Protein AF-A0A077AWV6-F1 (afdb_monomer)

Mean predicted aligned error: 5.83 Å

Nearest PDB structures (foldseek):
  8e7f-assembly1_A  TM=8.631E-01  e=1.039E-03  Serratia marcescens
  3lyc-assembly8_O  TM=2.826E-01  e=1.899E+00  Parabacteroides distasonis ATCC 8503
  3lyc-assembly2_C  TM=2.482E-01  e=4.350E+00  Parabacteroides distasonis ATCC 8503

Structure (mmCIF, N/CA/C/O backbone):
data_AF-A0A077AWV6-F1
#
_entry.id   AF-A0A077AWV6-F1
#
loop_
_atom_site.group_PDB
_atom_site.id
_atom_site.type_symbol
_atom_site.label_atom_id
_atom_site.label_alt_id
_atom_site.label_comp_id
_atom_site.label_asym_id
_atom_site.label_entity_id
_atom_site.label_seq_id
_atom_site.pdbx_PDB_ins_code
_atom_site.Cartn_x
_atom_site.Cartn_y
_atom_site.Cartn_z
_atom_site.occupancy
_atom_site.B_iso_or_equiv
_atom_site.auth_seq_id
_atom_site.auth_comp_id
_atom_site.auth_asym_id
_atom_site.auth_atom_id
_atom_site.pdbx_PDB_model_num
ATOM 1 N N . MET A 1 1 ? -5.972 -5.147 19.569 1.00 70.50 1 MET A N 1
ATOM 2 C CA . MET A 1 1 ? -6.701 -4.049 20.263 1.00 70.50 1 MET A CA 1
ATOM 3 C C . MET A 1 1 ? -7.385 -3.170 19.217 1.00 70.50 1 MET A C 1
ATOM 5 O O . MET A 1 1 ? -6.769 -2.958 18.185 1.00 70.50 1 MET A O 1
ATOM 9 N N . LYS A 1 2 ? -8.625 -2.687 19.403 1.00 78.56 2 LYS A N 1
ATOM 10 C CA . LYS A 1 2 ? -9.244 -1.731 18.453 1.00 78.56 2 LYS A CA 1
ATOM 11 C C . LYS A 1 2 ? -8.871 -0.304 18.865 1.00 78.56 2 LYS A C 1
ATOM 13 O O . LYS A 1 2 ? -9.121 0.072 20.003 1.00 78.56 2 LYS A O 1
ATOM 18 N N . ILE A 1 3 ? -8.236 0.438 17.960 1.00 76.75 3 ILE A N 1
ATOM 19 C CA . ILE A 1 3 ? -7.719 1.799 18.182 1.00 76.75 3 ILE A CA 1
ATOM 20 C C . ILE A 1 3 ? -8.752 2.849 17.755 1.00 76.75 3 ILE A C 1
ATOM 22 O O . ILE A 1 3 ? -8.874 3.884 18.400 1.00 76.75 3 ILE A O 1
ATOM 26 N N . GLY A 1 4 ? -9.540 2.573 16.710 1.00 74.81 4 GLY A N 1
ATOM 27 C CA . GLY A 1 4 ? -10.586 3.479 16.232 1.00 74.81 4 GLY A CA 1
ATOM 28 C C . GLY A 1 4 ? -11.736 2.753 15.533 1.00 74.81 4 GLY A C 1
ATOM 29 O O . GLY A 1 4 ? -11.548 1.686 14.943 1.00 74.81 4 GLY A O 1
ATOM 30 N N . ASN A 1 5 ? -12.933 3.337 15.620 1.00 74.50 5 ASN A N 1
ATOM 31 C CA . ASN A 1 5 ? -14.142 2.942 14.895 1.00 74.50 5 ASN A CA 1
ATOM 32 C C . ASN A 1 5 ? -14.758 4.202 14.276 1.00 74.50 5 ASN A C 1
ATOM 34 O O . ASN A 1 5 ? -14.870 5.195 14.990 1.00 74.50 5 ASN A O 1
ATOM 38 N N . ASN A 1 6 ? -15.183 4.168 13.009 1.00 75.38 6 ASN A N 1
ATOM 39 C CA . ASN A 1 6 ? -15.675 5.361 12.289 1.00 75.38 6 ASN A CA 1
ATOM 40 C C . ASN A 1 6 ? -14.651 6.501 12.242 1.00 75.38 6 ASN A C 1
ATOM 42 O O . ASN A 1 6 ? -15.010 7.672 12.358 1.00 75.38 6 ASN A O 1
ATOM 46 N N . LEU A 1 7 ? -13.369 6.163 12.131 1.00 77.81 7 LEU A N 1
ATOM 47 C CA . LEU A 1 7 ? -12.344 7.188 12.093 1.00 77.81 7 LEU A CA 1
ATOM 48 C C . LEU A 1 7 ? -12.525 8.057 10.839 1.00 77.81 7 LEU A C 1
ATOM 50 O O . LEU A 1 7 ? -12.566 7.530 9.729 1.00 77.81 7 LEU A O 1
ATOM 54 N N . ALA A 1 8 ? -12.618 9.371 11.034 1.00 78.31 8 ALA A N 1
ATOM 55 C CA . ALA A 1 8 ? -12.751 10.363 9.977 1.00 78.31 8 ALA A CA 1
ATOM 56 C C . ALA A 1 8 ? -11.883 11.588 10.293 1.00 78.31 8 ALA A C 1
ATOM 58 O O . ALA A 1 8 ? -11.698 11.935 11.461 1.00 78.31 8 ALA A O 1
ATOM 59 N N . GLY A 1 9 ? -11.378 12.256 9.256 1.00 87.19 9 GLY A N 1
ATOM 60 C CA . GLY A 1 9 ? -10.525 13.440 9.410 1.00 87.19 9 GLY A CA 1
ATOM 61 C C . GLY A 1 9 ? -9.067 13.103 9.740 1.00 87.19 9 GLY A C 1
ATOM 62 O O . GLY A 1 9 ? -8.603 12.001 9.448 1.00 87.19 9 GLY A O 1
ATOM 63 N N . SER A 1 10 ? -8.333 14.068 10.299 1.00 90.62 10 SER A N 1
ATOM 64 C CA . SER A 1 10 ? -6.905 13.919 10.603 1.00 90.62 10 SER A CA 1
ATOM 65 C C . SER A 1 10 ? -6.661 13.523 12.056 1.00 90.62 10 SER A C 1
ATOM 67 O O . SER A 1 10 ? -7.249 14.105 12.967 1.00 90.62 10 SER A O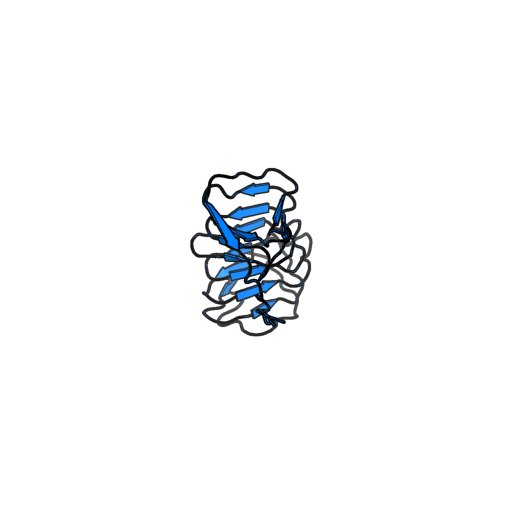 1
ATOM 69 N N . ILE A 1 11 ? -5.743 12.583 12.272 1.00 90.50 11 ILE A N 1
ATOM 70 C CA . ILE A 1 11 ? -5.094 12.357 13.562 1.00 90.50 11 ILE A CA 1
ATOM 71 C C . ILE A 1 11 ? -3.635 12.768 13.435 1.00 90.50 11 ILE A C 1
ATOM 73 O O . ILE A 1 11 ? -2.846 12.079 12.789 1.00 90.50 11 ILE A O 1
ATOM 77 N N . ASP A 1 12 ? -3.269 13.854 14.105 1.00 90.25 12 ASP A N 1
ATOM 78 C CA . ASP A 1 12 ? -1.896 14.372 14.088 1.00 90.25 12 ASP A CA 1
ATOM 79 C C . ASP A 1 12 ? -1.034 13.811 15.237 1.00 90.25 12 ASP A C 1
ATOM 81 O O . ASP A 1 12 ? 0.184 13.971 15.250 1.00 90.25 12 ASP A O 1
ATOM 85 N N . ASN A 1 13 ? -1.652 13.115 16.195 1.00 89.75 13 ASN A N 1
ATOM 86 C CA . ASN A 1 13 ? -0.951 12.484 17.311 1.00 89.75 13 ASN A CA 1
ATOM 87 C C . ASN A 1 13 ? -0.196 11.232 16.863 1.00 89.75 13 ASN A C 1
ATOM 89 O O . ASN A 1 13 ? -0.758 10.388 16.162 1.00 89.75 13 ASN A O 1
ATOM 93 N N . SER A 1 14 ? 1.032 11.058 17.357 1.00 90.75 14 SER A N 1
ATOM 94 C CA . SER A 1 14 ? 1.782 9.812 17.187 1.00 90.75 14 SER A CA 1
ATOM 95 C C . SER A 1 14 ? 1.040 8.621 17.797 1.00 90.75 14 SER A C 1
ATOM 97 O O . SER A 1 14 ? 0.421 8.731 18.859 1.00 90.75 14 SER A O 1
ATOM 99 N N . ILE A 1 15 ? 1.132 7.466 17.138 1.00 91.50 15 ILE A N 1
ATOM 100 C CA . ILE A 1 15 ? 0.468 6.227 17.557 1.00 91.50 15 ILE A CA 1
ATOM 101 C C . ILE A 1 15 ? 1.525 5.150 17.803 1.00 91.50 15 ILE A C 1
ATOM 103 O O . ILE A 1 15 ? 2.364 4.856 16.947 1.00 91.50 15 ILE A O 1
ATOM 107 N N . LEU A 1 16 ? 1.461 4.540 18.986 1.00 92.94 16 LEU A N 1
ATOM 108 C CA . LEU A 1 16 ? 2.291 3.406 19.374 1.00 92.94 16 LEU A CA 1
ATOM 109 C C . LEU A 1 16 ? 1.489 2.104 19.265 1.00 92.94 16 LEU A C 1
ATOM 111 O O . LEU A 1 16 ? 0.523 1.893 19.998 1.00 92.94 16 LEU A O 1
ATOM 115 N N . PHE A 1 17 ? 1.933 1.205 18.394 1.00 93.88 17 PHE A N 1
ATOM 116 C CA . PHE A 1 17 ? 1.434 -0.160 18.275 1.00 93.88 17 PHE A CA 1
ATOM 117 C C . PHE A 1 17 ? 2.327 -1.098 19.094 1.00 93.88 17 PHE A C 1
ATOM 119 O O . PHE A 1 17 ? 3.219 -1.749 18.561 1.00 93.88 17 PHE A O 1
ATOM 126 N N . SER A 1 18 ? 2.115 -1.188 20.411 1.00 94.00 18 SER A N 1
ATOM 127 C CA . SER A 1 18 ? 2.834 -2.174 21.248 1.00 94.00 18 SER A CA 1
ATOM 128 C C . SER A 1 18 ? 2.430 -3.623 20.932 1.00 94.00 18 SER A C 1
ATOM 130 O O . SER A 1 18 ? 3.165 -4.563 21.214 1.00 94.00 18 SER A O 1
ATOM 132 N N . MET A 1 19 ? 1.246 -3.790 20.348 1.00 94.94 19 MET A N 1
ATOM 133 C CA . MET A 1 19 ? 0.689 -5.021 19.790 1.00 94.94 19 MET A CA 1
ATOM 134 C C . MET A 1 19 ? -0.124 -4.650 18.548 1.00 94.94 19 MET A C 1
ATOM 136 O O . MET A 1 19 ? -0.363 -3.465 18.296 1.00 94.94 19 MET A O 1
ATOM 140 N N . ASP A 1 20 ? -0.605 -5.651 17.814 1.00 97.00 20 ASP A N 1
ATOM 141 C CA . ASP A 1 20 ? -1.460 -5.421 16.654 1.00 97.00 20 ASP A CA 1
ATOM 142 C C . ASP A 1 20 ? -2.716 -4.602 17.010 1.00 97.00 20 ASP A C 1
ATOM 144 O O . ASP A 1 20 ? -3.486 -4.897 17.945 1.00 97.00 20 ASP A O 1
ATOM 148 N N . GLY A 1 21 ? -2.916 -3.541 16.233 1.00 96.06 21 GLY A N 1
ATOM 149 C CA . GLY A 1 21 ? -3.924 -2.517 16.450 1.00 96.06 21 GLY A CA 1
ATOM 150 C C . GLY A 1 21 ? -4.852 -2.385 15.256 1.00 96.06 21 GLY A C 1
ATOM 151 O O . GLY A 1 21 ? -4.404 -2.138 14.144 1.00 96.06 21 GLY A O 1
ATOM 152 N N . ILE A 1 22 ? -6.157 -2.513 15.482 1.00 96.25 22 ILE A N 1
ATOM 153 C CA . ILE A 1 22 ? -7.167 -2.396 14.430 1.00 96.25 22 ILE A CA 1
ATOM 154 C C . ILE A 1 22 ? -7.614 -0.942 14.309 1.00 96.25 22 ILE A C 1
ATOM 156 O O . ILE A 1 22 ? -8.110 -0.366 15.282 1.00 96.25 22 ILE A O 1
ATOM 160 N N . ILE A 1 23 ? -7.522 -0.388 13.104 1.00 95.25 23 ILE A N 1
ATOM 161 C CA . ILE A 1 23 ? -8.231 0.831 12.710 1.00 95.25 23 ILE A CA 1
ATOM 162 C C . ILE A 1 23 ? -9.302 0.435 11.706 1.00 95.25 23 ILE A C 1
ATOM 164 O O . ILE A 1 23 ? -9.014 -0.053 10.614 1.00 95.25 23 ILE A O 1
ATOM 168 N N . ASP A 1 24 ? -10.550 0.650 12.099 1.00 95.81 24 ASP A N 1
ATOM 169 C CA . ASP A 1 24 ? -11.717 0.373 11.281 1.00 95.81 24 ASP A CA 1
ATOM 170 C C . ASP A 1 24 ? -12.333 1.687 10.811 1.00 95.81 24 ASP A C 1
ATOM 172 O O . ASP A 1 24 ? -12.918 2.440 11.601 1.00 95.81 24 ASP A O 1
ATOM 176 N N . THR A 1 25 ? -12.167 1.981 9.525 1.00 95.75 25 THR A N 1
ATOM 177 C CA . THR A 1 25 ? -12.705 3.208 8.939 1.00 95.75 25 THR A CA 1
ATOM 178 C C . THR A 1 25 ? -14.198 3.113 8.642 1.00 95.75 25 THR A C 1
ATOM 180 O O . THR A 1 25 ? -14.810 4.134 8.335 1.00 95.75 25 THR A O 1
ATOM 183 N N . ASN A 1 26 ? -14.821 1.931 8.744 1.00 92.19 26 ASN A N 1
ATOM 184 C CA . ASN A 1 26 ? -16.153 1.668 8.194 1.00 92.19 26 ASN A CA 1
ATOM 185 C C . ASN A 1 26 ? -16.249 2.196 6.755 1.00 92.19 26 ASN A C 1
ATOM 187 O O . ASN A 1 26 ? -15.614 1.623 5.887 1.00 92.19 26 ASN A O 1
ATOM 191 N N . GLY A 1 27 ? -16.953 3.297 6.485 1.00 93.00 27 GLY A N 1
ATOM 192 C CA . GLY A 1 27 ? -17.018 3.918 5.152 1.00 93.00 27 GLY A CA 1
ATOM 193 C C . GLY A 1 27 ? -16.263 5.242 5.004 1.00 93.00 27 GLY A C 1
ATOM 194 O O . GLY A 1 27 ? -16.348 5.864 3.951 1.00 93.00 27 GLY A O 1
ATOM 195 N N . TYR A 1 28 ? -15.573 5.706 6.045 1.00 95.06 28 TYR A N 1
ATOM 196 C CA . TYR A 1 28 ? -15.034 7.064 6.114 1.00 95.06 28 TYR A CA 1
ATOM 197 C C . TYR A 1 28 ? -13.575 7.154 5.677 1.00 95.06 28 TYR A C 1
ATOM 199 O O . TYR A 1 28 ? -12.820 6.187 5.750 1.00 95.06 28 TYR A O 1
ATOM 207 N N . ASN A 1 29 ? -13.173 8.354 5.261 1.00 95.56 29 ASN A N 1
ATOM 208 C CA . ASN A 1 29 ? -11.782 8.648 4.957 1.00 95.56 29 ASN A CA 1
ATOM 209 C C . ASN A 1 29 ? -11.105 9.304 6.161 1.00 95.56 29 ASN A C 1
ATOM 211 O O . ASN A 1 29 ? -11.638 10.252 6.747 1.00 95.56 29 ASN A O 1
ATOM 215 N N . ALA A 1 30 ? -9.917 8.815 6.496 1.00 95.44 30 ALA A N 1
ATOM 216 C CA . ALA A 1 30 ? -9.100 9.314 7.588 1.00 95.44 30 ALA A CA 1
ATOM 217 C C . ALA A 1 30 ? -7.639 9.464 7.170 1.00 95.44 30 ALA A C 1
ATOM 219 O O . ALA A 1 30 ? -7.156 8.759 6.285 1.00 95.44 30 ALA A O 1
ATOM 220 N N . VAL A 1 31 ? -6.932 10.356 7.852 1.00 95.69 31 VAL A N 1
ATOM 221 C CA . VAL A 1 31 ? -5.508 10.620 7.653 1.00 95.69 31 VAL A CA 1
ATOM 222 C C . VAL A 1 31 ? -4.789 10.442 8.984 1.00 95.69 31 VAL A C 1
ATOM 224 O O . VAL A 1 31 ? -5.208 10.997 9.998 1.00 95.69 31 VAL A O 1
ATOM 227 N N . LEU A 1 32 ? -3.706 9.670 8.990 1.00 94.56 32 LEU A N 1
ATOM 228 C CA . LEU A 1 32 ? -2.758 9.602 10.095 1.00 94.56 32 LEU A CA 1
ATOM 229 C C . LEU A 1 32 ? -1.537 10.441 9.736 1.00 94.56 32 LEU A C 1
ATOM 231 O O . LEU A 1 32 ? -0.708 10.060 8.906 1.00 94.56 32 LEU A O 1
ATOM 235 N N . ASN A 1 33 ? -1.461 11.589 10.392 1.00 91.25 33 ASN A N 1
ATOM 236 C CA . ASN A 1 33 ? -0.373 12.549 10.321 1.00 91.25 33 ASN A CA 1
ATOM 237 C C . ASN A 1 33 ? 0.565 12.445 11.525 1.00 91.25 33 ASN A C 1
ATOM 239 O O . ASN A 1 33 ? 1.508 13.215 11.598 1.00 91.25 33 ASN A O 1
ATOM 243 N N . GLY A 1 34 ? 0.315 11.569 12.496 1.00 90.31 34 GLY A N 1
ATOM 244 C CA . GLY A 1 34 ? 1.273 11.284 13.561 1.00 90.31 34 GLY A CA 1
ATOM 245 C C . GLY A 1 34 ? 2.309 10.243 13.147 1.00 90.31 34 GLY A C 1
ATOM 246 O O . GLY A 1 34 ? 2.064 9.429 12.255 1.00 90.31 34 GLY A O 1
ATOM 247 N N . ASP A 1 35 ? 3.453 10.223 13.832 1.00 90.88 35 ASP A N 1
ATOM 248 C CA . ASP A 1 35 ? 4.446 9.169 13.620 1.00 90.88 35 ASP A CA 1
ATOM 249 C C . ASP A 1 35 ? 3.889 7.819 14.107 1.00 90.88 35 ASP A C 1
ATOM 251 O O . ASP A 1 35 ? 3.300 7.719 15.190 1.00 90.88 35 ASP A O 1
ATOM 255 N N . LEU A 1 36 ? 4.100 6.763 13.318 1.00 94.12 36 LEU A N 1
ATOM 256 C CA . LEU A 1 36 ? 3.743 5.393 13.693 1.00 94.12 36 LEU A CA 1
ATOM 257 C C . LEU A 1 36 ? 4.974 4.667 14.239 1.00 94.12 36 LEU A C 1
ATOM 259 O O . LEU A 1 36 ? 6.072 4.778 13.684 1.00 94.12 36 LEU A O 1
ATOM 263 N N . SER A 1 37 ? 4.803 3.931 15.335 1.00 94.50 37 SER A N 1
ATOM 264 C CA . SER A 1 37 ? 5.892 3.239 16.037 1.00 94.50 37 SER A CA 1
ATOM 265 C C . SER A 1 37 ? 5.418 1.951 16.710 1.00 94.50 37 SER A C 1
ATOM 267 O O . SER A 1 37 ? 4.215 1.725 16.841 1.00 94.50 37 SER A O 1
ATOM 269 N N . GLY A 1 38 ? 6.361 1.129 17.173 1.00 94.44 38 GLY A N 1
ATOM 270 C CA . GLY A 1 38 ? 6.087 -0.080 17.954 1.00 94.44 38 GLY A CA 1
ATOM 271 C C . GLY A 1 38 ? 6.055 -1.375 17.140 1.00 94.44 38 GLY A C 1
ATOM 272 O O . GLY A 1 38 ? 5.832 -1.381 15.933 1.00 94.44 38 GLY A O 1
ATOM 273 N N . SER A 1 39 ? 6.280 -2.489 17.834 1.00 94.31 39 SER A N 1
ATOM 274 C CA . SER A 1 39 ? 6.463 -3.824 17.250 1.00 94.31 39 SER A CA 1
ATOM 275 C C . SER A 1 39 ? 5.183 -4.490 16.734 1.00 94.31 39 SER A C 1
ATOM 277 O O . SER A 1 39 ? 5.249 -5.573 16.157 1.00 94.31 39 SER A O 1
ATOM 279 N N . GLY A 1 40 ? 4.020 -3.897 16.983 1.00 95.88 40 GLY A N 1
ATOM 280 C CA . GLY A 1 40 ? 2.731 -4.350 16.481 1.00 95.88 40 GLY A CA 1
ATOM 281 C C . GLY A 1 40 ? 2.405 -3.776 15.107 1.00 95.88 40 GLY A C 1
ATOM 282 O O . GLY A 1 40 ? 2.909 -2.724 14.707 1.00 95.88 40 GLY A O 1
ATOM 283 N N . LYS A 1 41 ? 1.523 -4.462 14.385 1.00 96.81 41 LYS A N 1
ATOM 284 C CA . LYS A 1 41 ? 1.042 -4.030 13.072 1.00 96.81 41 LYS A CA 1
ATOM 285 C C . LYS A 1 41 ? -0.224 -3.186 13.173 1.00 96.81 41 LYS A C 1
ATOM 287 O O . LYS A 1 41 ? -1.092 -3.411 14.019 1.00 96.81 41 LYS A O 1
ATOM 292 N N . LEU A 1 42 ? -0.378 -2.268 12.227 1.00 97.56 42 LEU A N 1
ATOM 293 C CA . LEU A 1 42 ? -1.665 -1.669 11.896 1.00 97.56 42 LEU A CA 1
ATOM 294 C C . LEU A 1 42 ? -2.513 -2.679 11.114 1.00 97.56 42 LEU A C 1
ATOM 296 O O . LEU A 1 42 ? -2.119 -3.132 10.047 1.00 97.56 42 LEU A O 1
ATOM 300 N N . ILE A 1 43 ? -3.711 -2.983 11.598 1.00 98.44 43 ILE A N 1
ATOM 301 C CA . ILE A 1 43 ? -4.714 -3.768 10.880 1.00 98.44 43 ILE A CA 1
ATOM 302 C C . ILE A 1 43 ? -5.800 -2.813 10.381 1.00 98.44 43 ILE A C 1
ATOM 304 O O . ILE A 1 43 ? -6.591 -2.288 11.168 1.00 98.44 43 ILE A O 1
ATOM 308 N N . LYS A 1 44 ? -5.840 -2.578 9.070 1.00 98.12 44 LYS A N 1
ATOM 309 C CA . LYS A 1 44 ? -6.811 -1.695 8.419 1.00 98.12 44 LYS A CA 1
ATOM 310 C C . LYS A 1 44 ? -8.059 -2.478 8.003 1.00 98.12 44 LYS A C 1
ATOM 312 O O . LYS A 1 44 ? -7.995 -3.359 7.144 1.00 98.12 44 LYS A O 1
ATOM 317 N N . ASN A 1 45 ? -9.193 -2.090 8.579 1.00 98.00 45 ASN A N 1
ATOM 318 C CA . ASN A 1 45 ? -10.535 -2.572 8.255 1.00 98.00 45 ASN A CA 1
ATOM 319 C C . ASN A 1 45 ? -11.425 -1.414 7.760 1.00 98.00 45 ASN A C 1
ATOM 321 O O . ASN A 1 45 ? -11.029 -0.245 7.803 1.00 98.00 45 ASN A O 1
ATOM 325 N N . GLY A 1 46 ? -12.632 -1.743 7.298 1.00 97.19 46 GLY A N 1
ATOM 326 C CA . GLY A 1 46 ? -13.577 -0.7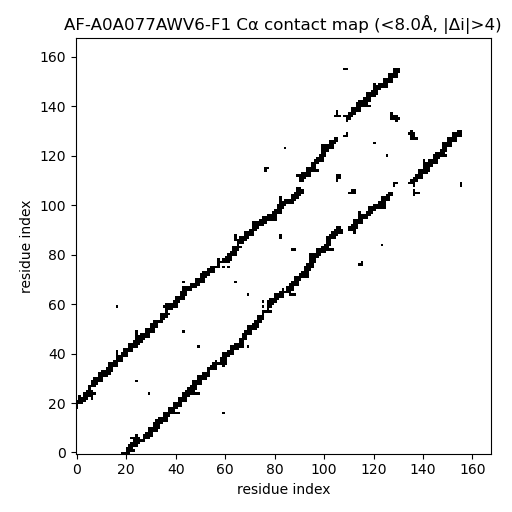84 6.725 1.00 97.19 46 GLY A CA 1
ATOM 327 C C . GLY A 1 46 ? -13.283 -0.479 5.255 1.00 97.19 46 GLY A C 1
ATOM 328 O O . GLY A 1 46 ? -12.137 -0.504 4.819 1.00 97.19 46 GLY A O 1
ATOM 329 N N . THR A 1 47 ? -14.321 -0.194 4.479 1.00 97.06 47 THR A N 1
ATOM 330 C CA . THR A 1 47 ? -14.276 0.141 3.052 1.00 97.06 47 THR A CA 1
ATOM 331 C C . THR A 1 47 ? -13.701 1.528 2.747 1.00 97.06 47 THR A C 1
ATOM 333 O O . THR A 1 47 ? -13.357 1.785 1.599 1.00 97.06 47 THR A O 1
ATOM 336 N N . GLY A 1 48 ? -13.593 2.424 3.732 1.00 97.56 48 GLY A N 1
ATOM 337 C CA . GLY A 1 48 ? -13.031 3.766 3.539 1.00 97.56 48 GLY A CA 1
ATOM 338 C C . GLY A 1 48 ? -11.502 3.803 3.387 1.00 97.56 48 GLY A C 1
ATOM 339 O O . GLY A 1 48 ? -10.821 2.786 3.577 1.00 97.56 48 GLY A O 1
ATOM 340 N N . ILE A 1 49 ? -10.959 4.986 3.090 1.00 97.75 49 ILE A N 1
ATOM 341 C CA . ILE A 1 49 ? -9.522 5.220 2.877 1.00 97.75 49 ILE A CA 1
ATOM 342 C C . ILE A 1 49 ? -8.842 5.596 4.199 1.00 97.75 49 ILE A C 1
ATOM 344 O O . ILE A 1 49 ? -9.313 6.474 4.918 1.00 97.75 49 ILE A O 1
ATOM 348 N N . LEU A 1 50 ? -7.707 4.971 4.508 1.00 97.88 50 LEU A N 1
ATOM 349 C CA . LEU A 1 50 ? -6.783 5.452 5.537 1.00 97.88 50 LEU A CA 1
ATOM 350 C C . LEU A 1 50 ? -5.492 5.922 4.866 1.00 97.88 50 LEU A C 1
ATOM 352 O O . LEU A 1 50 ? -4.819 5.128 4.216 1.00 97.88 50 LEU A O 1
ATOM 356 N N . GLU A 1 51 ? -5.146 7.195 5.014 1.00 97.56 51 GLU A N 1
ATOM 357 C CA . GLU A 1 51 ? -3.924 7.769 4.451 1.00 97.56 51 GLU A CA 1
ATOM 358 C C . GLU A 1 51 ? -2.824 7.888 5.510 1.00 97.56 51 GLU A C 1
ATOM 360 O O . GLU A 1 51 ? -3.068 8.382 6.608 1.00 97.56 51 GLU A O 1
ATOM 365 N N . LEU A 1 52 ? -1.611 7.448 5.174 1.00 96.88 52 LEU A N 1
ATOM 366 C CA . LEU A 1 52 ? -0.407 7.571 5.993 1.00 96.88 52 LEU A CA 1
ATOM 367 C C . LEU A 1 52 ? 0.546 8.568 5.326 1.00 96.88 52 LEU A C 1
ATOM 369 O O . LEU A 1 52 ? 1.082 8.283 4.252 1.00 96.88 52 LEU A O 1
ATOM 373 N N . THR A 1 53 ? 0.757 9.732 5.938 1.00 92.62 53 THR A N 1
ATOM 374 C CA . THR A 1 53 ? 1.462 10.860 5.291 1.00 92.62 53 THR A CA 1
ATOM 375 C C . THR A 1 53 ? 2.900 11.055 5.768 1.00 92.62 53 THR A C 1
ATOM 377 O O . THR A 1 53 ? 3.713 11.608 5.031 1.00 92.62 53 THR A O 1
ATOM 380 N N . ARG A 1 54 ? 3.239 10.610 6.983 1.00 86.44 54 ARG A N 1
ATOM 381 C CA . ARG A 1 54 ? 4.568 10.802 7.589 1.00 86.44 54 ARG A CA 1
ATOM 382 C C . ARG A 1 54 ? 5.426 9.549 7.555 1.00 86.44 54 ARG A C 1
ATOM 384 O O . ARG A 1 54 ? 4.931 8.448 7.358 1.00 86.44 54 ARG A O 1
ATOM 391 N N . ALA A 1 55 ? 6.729 9.731 7.754 1.00 73.94 55 ALA A N 1
ATOM 392 C CA . ALA A 1 55 ? 7.655 8.622 7.934 1.00 73.94 55 ALA A CA 1
ATOM 393 C C . ALA A 1 55 ? 7.380 7.878 9.253 1.00 73.94 55 ALA A C 1
ATOM 395 O O . ALA A 1 55 ? 7.045 8.501 10.261 1.00 73.94 55 ALA A O 1
ATOM 396 N N . SER A 1 56 ? 7.537 6.554 9.268 1.00 73.00 56 SER A N 1
ATOM 397 C CA . SER A 1 56 ? 7.477 5.793 10.519 1.00 73.00 56 SER A CA 1
ATOM 398 C C . SER A 1 56 ? 8.779 5.851 11.302 1.00 73.00 56 SER A C 1
ATOM 400 O O . SER A 1 56 ? 9.873 5.945 10.743 1.00 73.00 56 SER A O 1
ATOM 402 N N . SER A 1 57 ? 8.661 5.635 12.611 1.00 80.19 57 SER A N 1
ATOM 403 C CA . SER A 1 57 ? 9.779 5.165 13.424 1.00 80.19 57 SER A CA 1
ATOM 404 C C . SER A 1 57 ? 10.333 3.848 12.850 1.00 80.19 57 SER A C 1
ATOM 406 O O . SER A 1 57 ? 9.544 3.013 12.398 1.00 80.19 57 SER A O 1
ATOM 408 N N . PRO A 1 58 ? 11.652 3.581 12.943 1.00 83.44 58 PRO A N 1
ATOM 409 C CA . PRO A 1 58 ? 12.241 2.293 12.557 1.00 83.44 58 PRO A CA 1
ATOM 410 C C . PRO A 1 58 ? 11.618 1.078 13.259 1.00 83.44 58 PRO A C 1
ATOM 412 O O . PRO A 1 58 ? 11.774 -0.045 12.801 1.00 83.44 58 PRO A O 1
ATOM 415 N N . SER A 1 59 ? 10.930 1.305 14.382 1.00 89.81 59 SER A N 1
ATOM 416 C CA . SER A 1 59 ? 10.283 0.258 15.170 1.00 89.81 59 SER A CA 1
ATOM 417 C C . SER A 1 59 ? 8.932 -0.208 14.626 1.00 89.81 59 SER A C 1
ATOM 419 O O . SER A 1 59 ? 8.472 -1.255 15.068 1.00 89.81 59 SER A O 1
ATOM 421 N N . PHE A 1 60 ? 8.285 0.541 13.723 1.00 94.38 60 PHE A N 1
ATOM 422 C CA . PHE A 1 60 ? 6.944 0.205 13.242 1.00 94.38 60 PHE A CA 1
ATOM 423 C C . PHE A 1 60 ? 6.956 -1.067 12.388 1.00 94.38 60 PHE A C 1
ATOM 425 O O . PHE A 1 60 ? 7.532 -1.088 11.298 1.00 94.38 60 PHE A O 1
ATOM 432 N N . ALA A 1 61 ? 6.276 -2.117 12.852 1.00 95.50 61 ALA A N 1
ATOM 433 C CA . ALA A 1 61 ? 6.308 -3.425 12.193 1.00 95.50 61 ALA A CA 1
ATOM 434 C C . ALA A 1 61 ? 5.591 -3.461 10.829 1.00 95.50 61 ALA A C 1
ATOM 436 O O . ALA A 1 61 ? 5.908 -4.306 9.987 1.00 95.50 61 ALA A O 1
ATOM 437 N N . GLY A 1 62 ? 4.642 -2.549 10.598 1.00 96.69 62 GLY A N 1
ATOM 438 C CA . GLY A 1 62 ? 3.951 -2.370 9.321 1.00 96.69 62 GLY A CA 1
ATOM 439 C C . GLY A 1 62 ? 2.451 -2.595 9.372 1.00 96.69 62 GLY A C 1
ATOM 440 O O . GLY A 1 62 ? 1.817 -2.341 10.395 1.00 96.69 62 GLY A O 1
ATOM 441 N N . ALA A 1 63 ? 1.860 -2.989 8.246 1.00 98.31 63 ALA A N 1
ATOM 442 C CA . ALA A 1 63 ? 0.413 -2.960 8.068 1.00 98.31 63 ALA A CA 1
ATOM 443 C C . ALA A 1 63 ? -0.147 -4.213 7.385 1.00 98.31 63 ALA A C 1
ATOM 445 O O . ALA A 1 63 ? 0.462 -4.794 6.490 1.00 98.31 63 ALA A O 1
ATOM 446 N N . ILE A 1 64 ? -1.355 -4.594 7.787 1.00 98.88 64 ILE A N 1
ATOM 447 C CA . ILE A 1 64 ? -2.195 -5.590 7.124 1.00 98.88 64 ILE A CA 1
ATOM 448 C C . ILE A 1 64 ? -3.487 -4.890 6.723 1.00 98.88 64 ILE A C 1
ATOM 450 O O . ILE A 1 64 ? -4.174 -4.308 7.564 1.00 98.88 64 ILE A O 1
ATOM 454 N N . ILE A 1 65 ? -3.826 -4.944 5.441 1.00 98.88 65 ILE A N 1
ATOM 455 C CA . ILE A 1 65 ? -5.007 -4.284 4.893 1.00 98.88 65 ILE A CA 1
ATOM 456 C C . ILE A 1 65 ? -6.021 -5.373 4.571 1.00 98.88 65 ILE A C 1
ATOM 458 O O . ILE A 1 65 ? -5.851 -6.112 3.605 1.00 98.88 65 ILE A O 1
ATOM 462 N N . ASN A 1 66 ? -7.059 -5.491 5.397 1.00 98.75 66 ASN A N 1
ATOM 463 C CA . ASN A 1 66 ? -8.119 -6.483 5.204 1.00 98.75 66 ASN A CA 1
ATOM 464 C C . ASN A 1 66 ? -9.255 -5.961 4.325 1.00 98.75 66 ASN A C 1
ATOM 466 O O . ASN A 1 66 ? -9.926 -6.753 3.675 1.00 98.75 66 ASN A O 1
ATOM 470 N N . ALA A 1 67 ? -9.507 -4.648 4.346 1.00 98.44 67 ALA A N 1
ATOM 471 C CA . ALA A 1 67 ? -10.578 -4.023 3.580 1.00 98.44 67 ALA A CA 1
ATOM 472 C C . ALA A 1 67 ? -10.304 -2.538 3.298 1.00 98.44 67 ALA A C 1
ATOM 474 O O . ALA A 1 67 ? -9.597 -1.854 4.052 1.00 98.44 67 ALA A O 1
ATOM 475 N N . GLY A 1 68 ? -10.927 -2.047 2.225 1.00 98.50 68 GLY A N 1
ATOM 476 C CA . GLY A 1 68 ? -10.819 -0.661 1.778 1.00 98.50 68 GLY A CA 1
ATOM 477 C C . GLY A 1 68 ? -9.443 -0.346 1.203 1.00 98.50 68 GLY A C 1
ATOM 478 O O . GLY A 1 68 ? -8.796 -1.205 0.603 1.00 98.50 68 GLY A O 1
ATOM 479 N N . GLU A 1 69 ? -9.006 0.895 1.392 1.00 98.75 69 GLU A N 1
ATOM 480 C CA . GLU A 1 69 ? -7.750 1.400 0.840 1.00 98.75 69 GLU A CA 1
ATOM 481 C C . GLU A 1 69 ? -6.826 1.898 1.956 1.00 98.75 69 GLU A C 1
ATOM 483 O O . GLU A 1 69 ? -7.248 2.646 2.845 1.00 98.75 69 GLU A O 1
ATOM 488 N N . LEU A 1 70 ? -5.560 1.489 1.900 1.00 98.62 70 LEU A N 1
ATOM 489 C CA . LEU A 1 70 ? -4.469 2.161 2.596 1.00 98.62 70 LEU A CA 1
ATOM 490 C C . LEU A 1 70 ? -3.695 2.982 1.565 1.00 98.62 70 LEU A C 1
ATOM 492 O O . LEU A 1 70 ? -3.162 2.426 0.607 1.00 98.62 70 LEU A O 1
ATOM 496 N N . LYS A 1 71 ? -3.624 4.295 1.763 1.00 98.44 71 LYS A N 1
ATOM 497 C CA . LYS A 1 71 ? -2.870 5.207 0.903 1.00 98.44 71 LYS A CA 1
ATOM 498 C C . LYS A 1 71 ? -1.574 5.594 1.601 1.00 98.44 71 LYS A C 1
ATOM 500 O O . LYS A 1 71 ? -1.600 6.270 2.625 1.00 98.44 71 LYS A O 1
ATOM 505 N N . VAL A 1 72 ? -0.439 5.158 1.074 1.00 97.75 72 VAL A N 1
ATOM 506 C CA . VAL A 1 72 ? 0.881 5.401 1.661 1.00 97.75 72 VAL A CA 1
ATOM 507 C C . VAL A 1 72 ? 1.576 6.518 0.896 1.00 97.75 72 VAL A C 1
ATOM 509 O O . VAL A 1 72 ? 1.990 6.339 -0.244 1.00 97.75 72 VAL A O 1
ATOM 512 N N . ASN A 1 73 ? 1.719 7.670 1.543 1.00 96.62 73 ASN A N 1
ATOM 513 C CA . ASN A 1 73 ? 2.457 8.830 1.038 1.00 96.62 73 ASN A CA 1
ATOM 514 C C . ASN A 1 73 ? 3.694 9.168 1.891 1.00 96.62 73 ASN A C 1
ATOM 516 O O . ASN A 1 73 ? 4.492 10.014 1.500 1.00 96.62 73 ASN A O 1
ATOM 520 N N . GLY A 1 74 ? 3.863 8.501 3.036 1.00 95.00 74 GLY A N 1
ATOM 521 C CA . GLY A 1 74 ? 5.057 8.576 3.878 1.00 95.00 74 GLY A CA 1
ATOM 522 C C . GLY A 1 74 ? 6.138 7.539 3.538 1.00 95.00 74 GLY A C 1
ATOM 523 O O . GLY A 1 74 ? 6.038 6.791 2.565 1.00 95.00 74 GLY A O 1
ATOM 524 N N . VAL A 1 75 ? 7.177 7.481 4.380 1.00 95.75 75 VAL A N 1
ATOM 525 C CA . VAL A 1 75 ? 8.321 6.558 4.242 1.00 95.75 75 VAL A CA 1
ATOM 526 C C . VAL A 1 75 ? 8.320 5.527 5.370 1.00 95.75 75 VAL A C 1
ATOM 528 O O . VAL A 1 75 ? 8.554 5.860 6.531 1.00 95.75 75 VAL A O 1
ATOM 531 N N . PHE A 1 76 ? 8.104 4.264 5.012 1.00 95.56 76 PHE A N 1
ATOM 532 C CA . PHE A 1 76 ? 7.958 3.123 5.917 1.00 95.56 76 PHE A CA 1
ATOM 533 C C . PHE A 1 76 ? 8.936 1.997 5.551 1.00 95.56 76 PHE A C 1
ATOM 535 O O . PHE A 1 76 ? 8.563 0.831 5.447 1.00 95.56 76 PHE A O 1
ATOM 542 N N . SER A 1 77 ? 10.202 2.348 5.312 1.00 93.75 77 SER A N 1
ATOM 543 C CA . SER A 1 77 ? 11.221 1.473 4.705 1.00 93.75 77 SER A CA 1
ATOM 544 C C . SER A 1 77 ? 11.546 0.186 5.476 1.00 93.75 77 SER A C 1
ATOM 546 O O . SER A 1 77 ? 12.124 -0.727 4.899 1.00 93.75 77 SER A O 1
ATOM 548 N N . ASN A 1 78 ? 11.173 0.087 6.754 1.00 94.19 78 ASN A N 1
ATOM 549 C CA . ASN A 1 78 ? 11.383 -1.108 7.585 1.00 94.19 78 ASN A CA 1
ATOM 550 C C . ASN A 1 78 ? 10.084 -1.880 7.865 1.00 94.19 78 ASN A C 1
ATOM 552 O O . ASN A 1 78 ? 10.079 -2.848 8.621 1.00 94.19 78 ASN A O 1
ATOM 556 N N . SER A 1 79 ? 8.969 -1.438 7.289 1.00 96.81 79 SER A N 1
ATOM 557 C CA . SER A 1 79 ? 7.634 -1.879 7.672 1.00 96.81 79 SER A CA 1
ATOM 558 C C . SER A 1 79 ? 7.023 -2.749 6.582 1.00 96.81 79 SER A C 1
ATOM 560 O O . SER A 1 79 ? 6.811 -2.293 5.458 1.00 96.81 79 SER A O 1
ATOM 562 N N . ALA A 1 80 ? 6.715 -3.999 6.916 1.00 98.00 80 ALA A N 1
ATOM 563 C CA . ALA A 1 80 ? 6.112 -4.935 5.974 1.00 98.00 80 ALA A CA 1
ATOM 564 C C . ALA A 1 80 ? 4.632 -4.603 5.741 1.00 98.00 80 ALA A C 1
ATOM 566 O O . ALA A 1 80 ? 3.882 -4.374 6.696 1.00 98.00 80 ALA A O 1
ATOM 567 N N . VAL A 1 81 ? 4.194 -4.619 4.484 1.00 98.81 81 VAL A N 1
ATOM 568 C CA . VAL A 1 81 ? 2.794 -4.400 4.111 1.00 98.81 81 VAL A CA 1
ATOM 569 C C . VAL A 1 81 ? 2.219 -5.643 3.445 1.00 98.81 81 VAL A C 1
ATOM 571 O O . VAL A 1 81 ? 2.775 -6.168 2.484 1.00 98.81 81 VAL A O 1
ATOM 574 N N . THR A 1 82 ? 1.071 -6.095 3.942 1.00 98.94 82 THR A N 1
ATOM 575 C CA . THR A 1 82 ? 0.271 -7.154 3.320 1.00 98.94 82 THR A CA 1
ATOM 576 C C . THR A 1 82 ? -1.065 -6.584 2.862 1.00 98.94 82 THR A C 1
ATOM 578 O O . THR A 1 82 ? -1.836 -6.062 3.671 1.00 98.94 82 THR A O 1
ATOM 581 N N . VAL A 1 83 ? -1.352 -6.708 1.569 1.00 98.94 83 VAL A N 1
ATOM 582 C CA . VAL A 1 83 ? -2.645 -6.361 0.968 1.00 98.94 83 VAL A CA 1
ATOM 583 C C . VAL A 1 83 ? -3.447 -7.648 0.819 1.00 98.94 83 VAL A C 1
ATOM 585 O O . VAL A 1 83 ? -3.092 -8.488 -0.005 1.00 98.94 83 VAL A O 1
ATOM 588 N N . ASN A 1 84 ? -4.506 -7.836 1.607 1.00 98.88 84 ASN A N 1
ATOM 589 C CA . ASN A 1 84 ? -5.360 -9.017 1.472 1.00 98.88 84 ASN A CA 1
ATOM 590 C C . ASN A 1 84 ? -6.344 -8.874 0.303 1.00 98.88 84 ASN A C 1
ATOM 592 O O . ASN A 1 84 ? -6.559 -7.786 -0.236 1.00 98.88 84 ASN A O 1
ATOM 596 N N . ASN A 1 85 ? -6.957 -9.993 -0.085 1.00 98.50 85 ASN A N 1
ATOM 597 C CA . ASN A 1 85 ? -7.945 -10.015 -1.157 1.00 98.50 85 ASN A CA 1
ATOM 598 C C . ASN A 1 85 ? -9.098 -9.029 -0.885 1.00 98.50 85 ASN A C 1
ATOM 600 O O . ASN A 1 85 ? -9.617 -8.961 0.228 1.00 98.50 85 ASN A O 1
ATOM 604 N N . GLY A 1 86 ? -9.499 -8.268 -1.906 1.00 97.56 86 GLY A N 1
ATOM 605 C CA . GLY A 1 86 ? -10.521 -7.218 -1.798 1.00 97.56 86 GLY A CA 1
ATOM 606 C C . GLY A 1 86 ? -10.047 -5.897 -1.175 1.00 97.56 86 GLY A C 1
ATOM 607 O O . GLY A 1 86 ? -10.823 -4.942 -1.133 1.00 97.56 86 GLY A O 1
ATOM 608 N N . ALA A 1 87 ? -8.794 -5.809 -0.720 1.00 98.88 87 ALA A N 1
ATOM 609 C CA . ALA A 1 87 ? -8.183 -4.576 -0.237 1.00 98.88 87 ALA A CA 1
ATOM 610 C C . ALA A 1 87 ? -7.255 -3.937 -1.279 1.00 98.88 87 ALA A C 1
ATOM 612 O O . ALA A 1 87 ? -6.838 -4.574 -2.254 1.00 98.88 87 ALA A O 1
ATOM 613 N N . LYS A 1 88 ? -6.915 -2.664 -1.050 1.00 98.81 88 LYS A N 1
ATOM 614 C CA . LYS A 1 88 ? -6.078 -1.873 -1.950 1.00 98.81 88 LYS A CA 1
ATOM 615 C C . LYS A 1 88 ? -4.967 -1.116 -1.223 1.00 98.81 88 LYS A C 1
ATOM 617 O O . LYS A 1 88 ? -5.189 -0.551 -0.152 1.00 98.81 88 LYS A O 1
ATOM 622 N N . LEU A 1 89 ? -3.795 -1.064 -1.849 1.00 98.81 89 LEU A N 1
ATOM 623 C CA . LEU A 1 89 ? -2.704 -0.151 -1.514 1.00 98.81 89 LEU A CA 1
ATOM 624 C C . LEU A 1 89 ? -2.543 0.891 -2.629 1.00 98.81 89 LEU A C 1
ATOM 626 O O . 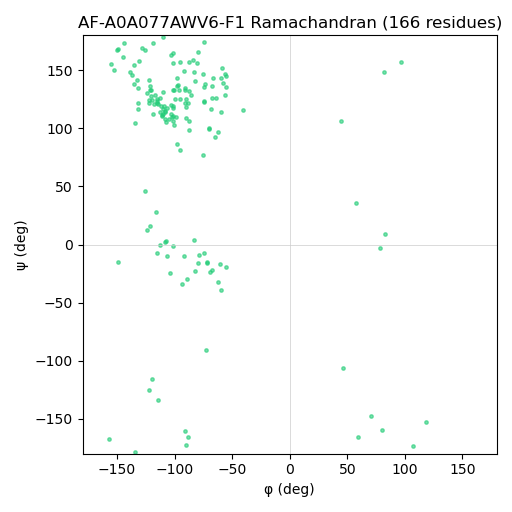LEU A 1 89 ? -2.475 0.527 -3.807 1.00 98.81 89 LEU A O 1
ATOM 630 N N . THR A 1 90 ? -2.460 2.166 -2.254 1.00 98.62 90 THR A N 1
ATOM 631 C CA . THR A 1 90 ? -2.184 3.294 -3.161 1.00 98.62 90 THR A CA 1
ATOM 632 C C . THR A 1 90 ? -1.145 4.254 -2.598 1.00 98.62 90 THR A C 1
ATOM 634 O O . THR A 1 90 ? -0.635 4.051 -1.495 1.00 98.62 90 THR A O 1
ATOM 637 N N . GLY A 1 91 ? -0.859 5.326 -3.340 1.00 97.62 91 GLY A N 1
ATOM 638 C CA . GLY A 1 91 ? -0.008 6.432 -2.907 1.00 97.62 91 GLY A CA 1
ATOM 639 C C . GLY A 1 91 ? 1.353 6.439 -3.594 1.00 97.62 91 GLY A C 1
ATOM 640 O O . GLY A 1 91 ? 1.581 5.691 -4.541 1.00 97.62 91 GLY A O 1
ATOM 641 N N . ASN A 1 92 ? 2.233 7.331 -3.145 1.00 97.25 92 ASN A N 1
ATOM 642 C CA . ASN A 1 92 ? 3.554 7.566 -3.746 1.00 97.25 92 ASN A CA 1
ATOM 643 C C . ASN A 1 92 ? 4.721 7.346 -2.767 1.00 97.25 92 ASN A C 1
ATOM 645 O O . ASN A 1 92 ? 5.824 7.857 -2.961 1.00 97.25 92 ASN A O 1
ATOM 649 N N . GLY A 1 93 ? 4.446 6.678 -1.648 1.00 96.75 93 GLY A N 1
ATOM 650 C CA . GLY A 1 93 ? 5.391 6.496 -0.558 1.00 96.75 93 GLY A CA 1
ATOM 651 C C . GLY A 1 93 ? 6.286 5.267 -0.704 1.00 96.75 93 GLY A C 1
ATOM 652 O O . GLY A 1 93 ? 6.387 4.634 -1.756 1.00 96.75 93 GLY A O 1
ATOM 653 N N . MET A 1 94 ? 6.933 4.922 0.406 1.0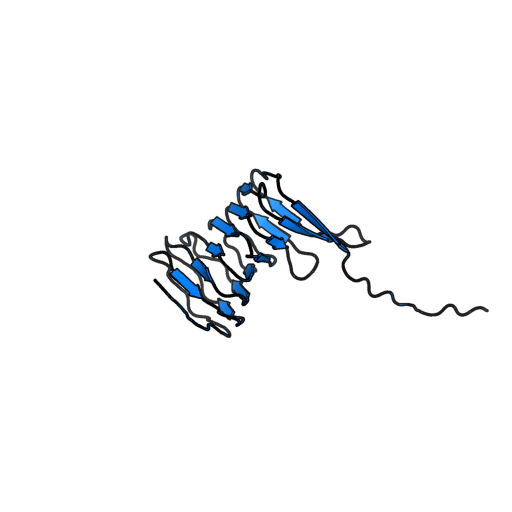0 97.69 94 MET A N 1
ATOM 654 C CA . MET A 1 94 ? 7.835 3.776 0.513 1.00 97.69 94 MET A CA 1
ATOM 655 C C . MET A 1 94 ? 7.366 2.817 1.602 1.00 97.69 94 MET A C 1
ATOM 657 O O . MET A 1 94 ? 6.956 3.261 2.673 1.00 97.69 94 MET A O 1
ATOM 661 N N . VAL A 1 95 ? 7.490 1.516 1.359 1.00 98.19 95 VAL A N 1
ATOM 662 C CA . VAL A 1 95 ? 7.265 0.432 2.329 1.00 98.19 95 VAL A CA 1
ATOM 663 C C . VAL A 1 95 ? 8.500 -0.471 2.408 1.00 98.19 95 VAL A C 1
ATOM 665 O O . VAL A 1 95 ? 9.397 -0.362 1.573 1.00 98.19 95 VAL A O 1
ATOM 668 N N . GLY A 1 96 ? 8.571 -1.346 3.413 1.00 98.00 96 GLY A N 1
ATOM 669 C CA . GLY A 1 96 ? 9.658 -2.312 3.577 1.00 98.00 96 GLY A CA 1
ATOM 670 C C . GLY A 1 96 ? 9.569 -3.439 2.555 1.00 98.00 96 GLY A C 1
ATOM 671 O O . GLY A 1 96 ? 10.100 -3.325 1.454 1.00 98.00 96 GLY A O 1
ATOM 672 N N . SER A 1 97 ? 8.868 -4.512 2.911 1.00 98.69 97 SER A N 1
ATOM 673 C CA . SER A 1 97 ? 8.420 -5.529 1.956 1.00 98.69 97 SER A CA 1
ATOM 674 C C . SER A 1 97 ? 6.944 -5.334 1.619 1.00 98.69 97 SER A C 1
ATOM 676 O O . SER A 1 97 ? 6.185 -4.759 2.408 1.00 98.69 97 SER A O 1
ATOM 678 N N . LEU A 1 98 ? 6.526 -5.830 0.456 1.00 98.88 98 LEU A N 1
ATOM 679 C CA . LEU A 1 98 ? 5.142 -5.748 0.003 1.00 98.88 98 LEU A CA 1
ATOM 680 C C . LEU A 1 98 ? 4.648 -7.107 -0.497 1.00 98.88 98 LEU A C 1
ATOM 682 O O . LEU A 1 98 ? 5.124 -7.614 -1.505 1.00 98.88 98 LEU A O 1
ATOM 686 N N . THR A 1 99 ? 3.645 -7.670 0.174 1.00 98.88 99 THR A N 1
ATOM 687 C CA . THR A 1 99 ? 2.920 -8.865 -0.283 1.00 98.88 99 THR A CA 1
ATOM 688 C C . THR A 1 99 ? 1.536 -8.456 -0.765 1.00 98.88 99 THR A C 1
ATOM 690 O O . THR A 1 99 ? 0.724 -7.955 0.017 1.00 98.88 99 THR A O 1
ATOM 693 N N . ASN A 1 100 ? 1.249 -8.680 -2.043 1.00 98.81 100 ASN A N 1
ATOM 694 C CA . ASN A 1 100 ? -0.019 -8.341 -2.669 1.00 98.81 100 ASN A CA 1
ATOM 695 C C . ASN A 1 100 ? -0.851 -9.592 -2.981 1.00 98.81 100 ASN A C 1
ATOM 697 O O . ASN A 1 100 ? -0.503 -10.386 -3.853 1.00 98.81 100 ASN A O 1
ATOM 701 N N . LEU A 1 101 ? -1.989 -9.717 -2.298 1.00 98.81 101 LEU A N 1
ATOM 702 C CA . LEU A 1 101 ? -3.076 -10.663 -2.585 1.00 98.81 101 LEU A CA 1
ATOM 703 C C . LEU A 1 101 ? -4.355 -9.933 -3.043 1.00 98.81 101 LEU A C 1
ATOM 705 O O . LEU A 1 101 ? -5.383 -10.565 -3.270 1.00 98.81 101 LEU A O 1
ATOM 709 N N . GLY A 1 102 ? -4.316 -8.599 -3.102 1.00 98.75 102 GLY A N 1
ATOM 710 C CA . GLY A 1 102 ? -5.421 -7.723 -3.474 1.00 98.75 102 GLY A CA 1
ATOM 711 C C . GLY A 1 102 ? -5.028 -6.853 -4.661 1.00 98.75 102 GLY A C 1
ATOM 712 O O . GLY A 1 102 ? -4.632 -7.363 -5.710 1.00 98.75 102 GLY A O 1
ATOM 713 N N . THR A 1 103 ? -5.149 -5.534 -4.515 1.00 98.75 103 THR A N 1
ATOM 714 C CA . THR A 1 103 ? -4.747 -4.568 -5.549 1.00 98.75 103 THR A CA 1
ATOM 715 C C . THR A 1 103 ? -3.673 -3.609 -5.049 1.00 98.75 103 THR A C 1
ATOM 717 O O . THR A 1 103 ? -3.825 -2.985 -4.002 1.00 98.75 103 THR A O 1
ATOM 720 N N . VAL A 1 104 ? -2.625 -3.405 -5.841 1.00 98.75 104 VAL A N 1
ATOM 721 C CA . VAL A 1 104 ? -1.665 -2.310 -5.654 1.00 98.75 104 VAL A CA 1
ATOM 722 C C . VAL A 1 104 ? -1.768 -1.387 -6.864 1.00 98.75 104 VAL A C 1
ATOM 724 O O . VAL A 1 104 ? -1.643 -1.851 -7.996 1.00 98.75 104 VAL A O 1
ATOM 727 N N . LYS A 1 105 ? -2.007 -0.096 -6.624 1.00 97.69 105 LYS A N 1
ATOM 728 C CA . LYS A 1 105 ? -2.063 0.951 -7.653 1.00 97.69 105 LYS A CA 1
ATOM 729 C C . LYS A 1 105 ? -1.256 2.169 -7.188 1.00 97.69 105 LYS A C 1
ATOM 731 O O . LYS A 1 105 ? -1.747 2.880 -6.312 1.00 97.69 105 LYS A O 1
ATOM 736 N N . PRO A 1 106 ? -0.052 2.418 -7.718 1.00 97.81 106 PRO A N 1
ATOM 737 C CA . PRO A 1 106 ? 0.696 3.633 -7.428 1.00 97.81 106 PRO A CA 1
ATOM 738 C C . PRO A 1 106 ? -0.110 4.896 -7.731 1.00 97.81 106 PRO A C 1
ATOM 740 O O . PRO A 1 106 ? -0.927 4.931 -8.642 1.00 97.81 106 PRO A O 1
ATOM 743 N N . GLY A 1 107 ? 0.102 5.920 -6.910 1.00 92.75 107 GLY A N 1
ATOM 744 C CA . GLY A 1 107 ? -0.500 7.235 -7.077 1.00 92.75 107 GLY A CA 1
ATOM 745 C C . GLY A 1 107 ? -2.036 7.272 -7.072 1.00 92.75 107 GLY A C 1
ATOM 746 O O . GLY A 1 107 ? -2.741 6.365 -6.624 1.00 92.75 107 GLY A O 1
ATOM 747 N N . THR A 1 108 ? -2.555 8.416 -7.515 1.00 83.06 108 THR A N 1
ATOM 748 C CA . THR A 1 108 ? -3.958 8.623 -7.936 1.00 83.06 108 THR A CA 1
ATOM 749 C C . THR A 1 108 ? -4.083 8.755 -9.463 1.00 83.06 108 THR A C 1
ATOM 751 O O . THR A 1 108 ? -5.193 8.790 -9.987 1.00 83.06 108 THR A O 1
ATOM 754 N N . SER A 1 109 ? -2.925 8.876 -10.101 1.00 86.81 109 SER A N 1
ATOM 755 C CA . SER A 1 109 ? -2.518 9.039 -11.499 1.00 86.81 109 SER A CA 1
ATOM 756 C C . SER A 1 109 ? -1.048 8.518 -11.516 1.00 86.81 109 SER A C 1
ATOM 758 O O . SER A 1 109 ? -0.639 7.938 -10.504 1.00 86.81 109 SER A O 1
ATOM 760 N N . LEU A 1 110 ? -0.241 8.740 -12.563 1.00 91.94 110 LEU A N 1
ATOM 761 C CA . LEU A 1 110 ? 1.164 8.315 -12.648 1.00 91.94 110 LEU A CA 1
ATOM 762 C C . LEU A 1 110 ? 1.930 8.504 -11.329 1.00 91.94 110 LEU A C 1
ATOM 764 O O . LEU A 1 110 ? 2.142 9.627 -10.859 1.00 91.94 110 LEU A O 1
ATOM 768 N N . GLY A 1 111 ? 2.366 7.392 -10.751 1.00 95.31 111 GLY A N 1
ATOM 769 C CA . GLY A 1 111 ? 2.922 7.342 -9.412 1.00 95.31 111 GLY A CA 1
ATOM 770 C C . GLY A 1 111 ? 3.963 6.253 -9.212 1.00 95.31 111 GLY A C 1
ATOM 771 O O . GLY A 1 111 ? 4.147 5.345 -10.021 1.00 95.31 111 GLY A O 1
ATOM 772 N N . VAL A 1 112 ? 4.666 6.345 -8.086 1.00 97.25 112 VAL A N 1
ATOM 773 C CA . VAL A 1 112 ? 5.712 5.386 -7.717 1.00 97.25 112 VAL A CA 1
ATOM 774 C C . VAL A 1 112 ? 5.502 4.932 -6.285 1.00 97.25 112 VAL A C 1
ATOM 776 O O . VAL A 1 112 ? 5.565 5.750 -5.374 1.00 97.25 112 VAL A O 1
ATOM 779 N N . ILE A 1 113 ? 5.335 3.628 -6.069 1.00 98.50 113 ILE A N 1
ATOM 780 C CA . ILE A 1 113 ? 5.497 3.029 -4.738 1.00 98.50 113 ILE A CA 1
ATOM 781 C C . ILE A 1 113 ? 6.883 2.400 -4.674 1.00 98.50 113 ILE A C 1
ATOM 783 O O . ILE A 1 113 ? 7.238 1.567 -5.508 1.00 98.50 113 ILE A O 1
ATOM 787 N N . GLN A 1 114 ? 7.666 2.787 -3.673 1.00 98.62 114 GLN A N 1
ATOM 788 C CA . GLN A 1 114 ? 8.973 2.192 -3.406 1.00 98.62 114 GLN A CA 1
ATOM 789 C C . GLN A 1 114 ? 8.823 1.017 -2.436 1.00 98.62 114 GLN A C 1
ATOM 791 O O . GLN A 1 114 ? 8.149 1.127 -1.411 1.00 98.62 114 GLN A O 1
ATOM 796 N N . VAL A 1 115 ? 9.477 -0.100 -2.735 1.00 98.69 115 VAL A N 1
ATOM 797 C CA . VAL A 1 115 ? 9.549 -1.286 -1.877 1.00 98.69 115 VAL A CA 1
ATOM 798 C C . VAL A 1 115 ? 11.018 -1.508 -1.547 1.00 98.69 115 VAL A C 1
ATOM 800 O O . VAL A 1 115 ? 11.816 -1.790 -2.436 1.00 98.69 115 VAL A O 1
ATOM 803 N N . ALA A 1 116 ? 11.391 -1.324 -0.282 1.00 98.38 116 ALA A N 1
ATOM 804 C CA . ALA A 1 116 ? 12.782 -1.370 0.163 1.00 98.38 116 ALA A CA 1
ATOM 805 C C . ALA A 1 116 ? 13.443 -2.725 -0.114 1.00 98.38 116 ALA A C 1
ATOM 807 O O . ALA A 1 116 ? 14.615 -2.781 -0.479 1.00 98.38 116 ALA A O 1
ATOM 808 N N . THR A 1 117 ? 12.687 -3.804 0.080 1.00 98.56 117 THR A N 1
ATOM 809 C CA . THR A 1 117 ? 13.155 -5.178 -0.086 1.00 98.56 117 THR A CA 1
ATOM 810 C C . THR A 1 117 ? 12.335 -5.880 -1.161 1.00 98.56 117 THR A C 1
ATOM 812 O O . THR A 1 117 ? 12.386 -5.481 -2.322 1.00 98.56 117 THR A O 1
ATOM 815 N N . ASP A 1 118 ? 11.583 -6.912 -0.801 1.00 98.62 118 ASP A N 1
ATOM 816 C CA . ASP A 1 118 ? 10.947 -7.809 -1.751 1.00 98.62 118 ASP A CA 1
ATOM 817 C 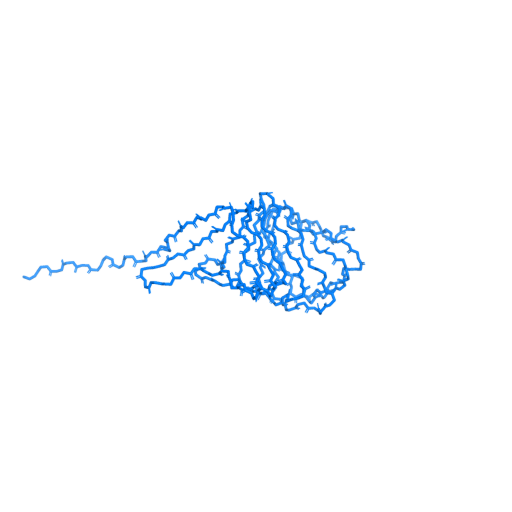C . ASP A 1 118 ? 9.485 -7.432 -1.994 1.00 98.62 118 ASP A C 1
ATOM 819 O O . ASP A 1 118 ? 8.747 -7.040 -1.080 1.00 98.62 118 ASP A O 1
ATOM 823 N N . PHE A 1 119 ? 9.065 -7.597 -3.245 1.00 98.75 119 PHE A N 1
ATOM 824 C CA . PHE A 1 119 ? 7.682 -7.468 -3.682 1.00 98.75 119 PHE A CA 1
ATOM 825 C C . PHE A 1 119 ? 7.168 -8.824 -4.161 1.00 98.75 119 PHE A C 1
ATOM 827 O O . PHE A 1 119 ? 7.707 -9.392 -5.107 1.00 98.75 119 PHE A O 1
ATOM 834 N N . ASP A 1 120 ? 6.103 -9.326 -3.546 1.00 98.75 120 ASP A N 1
ATOM 835 C CA . ASP A 1 120 ? 5.396 -10.526 -3.987 1.00 98.75 120 ASP A CA 1
ATOM 836 C C . ASP A 1 120 ? 4.021 -10.150 -4.541 1.00 98.75 120 ASP A C 1
ATOM 838 O O . ASP A 1 120 ? 3.135 -9.723 -3.802 1.00 98.75 120 ASP A O 1
ATOM 842 N N . ASN A 1 121 ? 3.841 -10.331 -5.847 1.00 98.25 121 ASN A N 1
ATOM 843 C CA . ASN A 1 121 ? 2.580 -10.162 -6.560 1.00 98.25 121 ASN A CA 1
ATOM 844 C C . ASN A 1 121 ? 2.093 -11.482 -7.164 1.00 98.25 121 ASN A C 1
ATOM 846 O O . ASN A 1 121 ? 1.431 -11.465 -8.195 1.00 98.25 121 ASN A O 1
ATOM 850 N N . THR A 1 122 ? 2.436 -12.638 -6.598 1.00 97.94 122 THR A N 1
ATOM 851 C CA . THR A 1 122 ? 2.077 -13.949 -7.177 1.00 97.94 122 THR A CA 1
ATOM 852 C C . THR A 1 122 ? 0.568 -14.168 -7.249 1.00 97.94 122 THR A C 1
ATOM 854 O O . THR A 1 122 ? 0.084 -14.806 -8.176 1.00 97.94 122 THR A O 1
ATOM 857 N N . ASN A 1 123 ? -0.181 -13.608 -6.298 1.00 97.06 123 ASN A N 1
ATOM 858 C CA . ASN A 1 123 ? -1.631 -13.796 -6.185 1.00 97.06 123 ASN A CA 1
ATOM 859 C C . ASN A 1 123 ? -2.408 -12.468 -6.194 1.00 97.06 123 ASN A C 1
ATOM 861 O O . ASN A 1 123 ? -3.583 -12.440 -5.836 1.00 97.06 1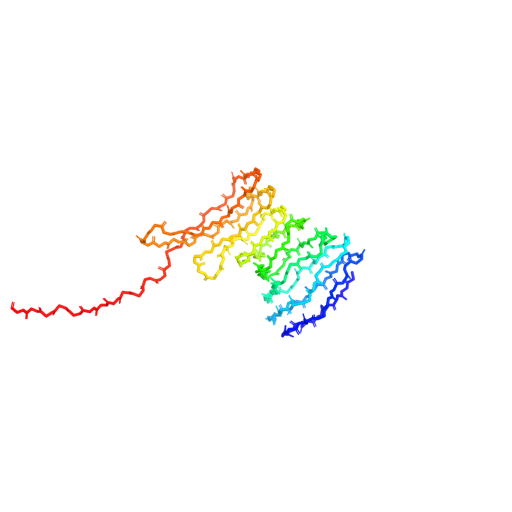23 ASN A O 1
ATOM 865 N N . GLY A 1 124 ? -1.748 -11.366 -6.550 1.00 98.19 124 GLY A N 1
ATOM 866 C CA . GLY A 1 124 ? -2.313 -10.021 -6.515 1.00 98.19 124 GLY A CA 1
ATOM 867 C C . GLY A 1 124 ? -2.560 -9.437 -7.901 1.00 98.19 124 GLY A C 1
ATOM 868 O O . GLY A 1 124 ? -2.251 -10.040 -8.929 1.00 98.19 124 GLY A O 1
ATOM 869 N N . THR A 1 125 ? -3.108 -8.227 -7.920 1.00 98.56 125 THR A N 1
ATOM 870 C CA . THR A 1 125 ? -3.224 -7.388 -9.115 1.00 98.56 125 THR A CA 1
ATOM 871 C C . THR A 1 125 ? -2.386 -6.128 -8.944 1.00 98.56 125 THR A C 1
ATOM 873 O O . THR A 1 125 ? -2.593 -5.362 -8.000 1.00 98.56 125 THR A O 1
ATOM 876 N N . TYR A 1 126 ? -1.468 -5.892 -9.876 1.00 97.88 126 TYR A N 1
ATOM 877 C CA . T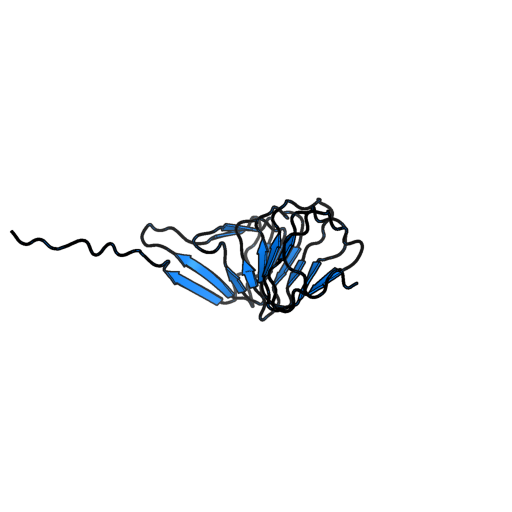YR A 1 126 ? -0.841 -4.591 -10.076 1.00 97.88 126 TYR A CA 1
ATOM 878 C C . TYR A 1 126 ? -1.661 -3.805 -11.101 1.00 97.88 126 TYR A C 1
ATOM 880 O O . TYR A 1 126 ? -1.869 -4.272 -12.220 1.00 97.88 126 TYR A O 1
ATOM 888 N N . VAL A 1 127 ? -2.151 -2.631 -10.714 1.00 96.88 127 VAL A N 1
ATOM 889 C CA . VAL A 1 127 ? -2.824 -1.694 -11.614 1.00 96.88 127 VAL A CA 1
ATOM 890 C C . VAL A 1 127 ? -1.834 -0.595 -11.966 1.00 96.88 127 VAL A C 1
ATOM 892 O O . VAL A 1 127 ? -1.371 0.112 -11.077 1.00 96.88 127 VAL A O 1
ATOM 895 N N . CYS A 1 128 ? -1.530 -0.478 -13.253 1.00 94.94 128 CYS A N 1
ATOM 896 C CA . CYS A 1 128 ? -0.556 0.456 -13.795 1.00 94.94 128 CYS A CA 1
ATOM 897 C C . CYS A 1 128 ? -1.246 1.440 -14.736 1.00 94.94 128 CYS A C 1
ATOM 899 O O . CYS A 1 128 ? -1.849 1.042 -15.739 1.00 94.94 128 CYS A O 1
ATOM 901 N N . GLU A 1 129 ? -1.147 2.723 -14.431 1.00 94.69 129 GLU A N 1
ATOM 902 C CA . GLU A 1 129 ? -1.467 3.805 -15.347 1.00 94.69 129 GLU A CA 1
ATOM 903 C C . GLU A 1 129 ? -0.290 4.077 -16.285 1.00 94.69 129 GLU A C 1
ATOM 905 O O . GLU A 1 129 ? 0.872 4.018 -15.896 1.00 94.69 129 GLU A O 1
ATOM 910 N N . ILE A 1 130 ? -0.591 4.357 -17.550 1.00 93.69 130 ILE A N 1
ATOM 911 C CA . ILE A 1 130 ? 0.376 4.744 -18.577 1.00 93.69 130 ILE A CA 1
ATOM 912 C C . ILE A 1 130 ? -0.110 5.994 -19.307 1.00 93.69 130 ILE A C 1
ATOM 914 O O . ILE A 1 130 ? -1.310 6.274 -19.360 1.00 93.69 130 ILE A O 1
ATOM 918 N N . ASN A 1 131 ? 0.805 6.732 -19.930 1.00 91.50 131 ASN A N 1
ATOM 919 C CA . ASN A 1 131 ? 0.469 7.853 -20.802 1.00 91.50 131 ASN A CA 1
ATOM 920 C C . ASN A 1 131 ? 1.163 7.756 -22.172 1.00 91.50 131 ASN A C 1
ATOM 922 O O . ASN A 1 131 ? 2.070 6.958 -22.403 1.00 91.50 131 ASN A O 1
ATOM 926 N N . ARG A 1 132 ? 0.735 8.609 -23.112 1.00 88.38 132 ARG A N 1
ATOM 927 C CA . ARG A 1 132 ? 1.293 8.648 -24.479 1.00 88.38 132 ARG A CA 1
ATOM 928 C C . ARG A 1 132 ? 2.708 9.223 -24.561 1.00 88.38 132 ARG A C 1
ATOM 930 O O . ARG A 1 132 ? 3.359 9.054 -25.585 1.00 88.38 132 ARG A O 1
ATOM 937 N N . ALA A 1 133 ? 3.165 9.901 -23.512 1.00 91.06 133 ALA A N 1
ATOM 938 C CA . ALA A 1 133 ? 4.529 10.405 -23.403 1.00 91.06 133 ALA A CA 1
ATOM 939 C C . ALA A 1 133 ? 5.513 9.325 -22.908 1.00 91.06 133 ALA A C 1
ATOM 941 O O . ALA A 1 133 ? 6.684 9.626 -22.700 1.00 91.06 133 ALA A O 1
ATOM 942 N N . GLY A 1 134 ? 5.051 8.081 -22.722 1.00 88.81 134 GLY A N 1
ATOM 943 C CA . GLY A 1 134 ? 5.869 6.965 -22.244 1.00 88.81 134 GLY A CA 1
ATOM 944 C C . GLY A 1 134 ? 6.035 6.916 -20.724 1.00 88.81 134 GLY A C 1
ATOM 945 O O . GLY A 1 134 ? 6.829 6.122 -20.232 1.00 88.81 134 GLY A O 1
ATOM 946 N N . GLY A 1 135 ? 5.302 7.745 -19.978 1.00 93.31 135 GLY A N 1
ATOM 947 C CA . GLY A 1 135 ? 5.223 7.656 -18.524 1.00 93.31 135 GLY A CA 1
ATOM 948 C C . GLY A 1 135 ? 4.343 6.489 -18.085 1.00 93.31 135 GLY A C 1
ATOM 949 O O . GLY A 1 135 ? 3.353 6.172 -18.750 1.00 93.31 135 GLY A O 1
ATOM 950 N N . SER A 1 136 ? 4.696 5.876 -16.958 1.00 95.06 136 SER A N 1
ATOM 951 C CA . SER A 1 136 ? 3.921 4.815 -16.324 1.00 95.06 136 SER A CA 1
ATOM 952 C C . SER A 1 136 ? 3.995 4.897 -14.807 1.00 95.06 136 SER A C 1
ATOM 954 O O . SER A 1 136 ? 4.936 5.471 -14.255 1.00 95.06 136 SER A O 1
ATOM 956 N N . ASP A 1 137 ? 3.045 4.247 -14.149 1.00 96.88 137 ASP A N 1
ATOM 957 C CA . ASP A 1 137 ? 3.200 3.843 -12.762 1.00 96.88 137 ASP A CA 1
ATOM 958 C C . ASP A 1 137 ? 4.406 2.918 -12.603 1.00 96.88 137 ASP A C 1
ATOM 960 O O . ASP A 1 137 ? 4.782 2.172 -13.521 1.00 96.88 137 ASP A O 1
ATOM 964 N N . LEU A 1 138 ? 4.994 2.943 -11.408 1.00 96.69 138 LEU A N 1
ATOM 965 C CA . LEU A 1 138 ? 6.094 2.070 -11.025 1.00 96.69 138 LEU A CA 1
ATOM 966 C C . LEU A 1 138 ? 5.888 1.479 -9.627 1.00 96.69 138 LEU A C 1
ATOM 968 O O . LEU A 1 138 ? 5.561 2.176 -8.665 1.00 96.69 138 LEU A O 1
ATOM 972 N N . ILE A 1 139 ? 6.203 0.190 -9.504 1.00 98.06 139 ILE A N 1
ATOM 973 C CA . ILE A 1 139 ? 6.609 -0.419 -8.235 1.00 98.06 139 ILE A CA 1
ATOM 974 C C . ILE A 1 139 ? 8.132 -0.530 -8.273 1.00 98.06 139 ILE A C 1
ATOM 976 O O . ILE A 1 139 ? 8.683 -1.379 -8.973 1.00 98.06 139 ILE A O 1
ATOM 980 N N . ALA A 1 140 ? 8.820 0.364 -7.568 1.00 98.25 140 ALA A N 1
ATOM 981 C CA . ALA A 1 140 ? 10.277 0.409 -7.526 1.00 98.25 140 ALA A CA 1
ATOM 982 C C . ALA A 1 140 ? 10.791 -0.520 -6.417 1.00 98.25 140 ALA A C 1
ATOM 984 O O . ALA A 1 140 ? 10.774 -0.155 -5.243 1.00 98.25 140 ALA A O 1
ATOM 985 N N . VAL A 1 141 ? 11.209 -1.729 -6.794 1.00 98.56 141 VAL A N 1
ATOM 986 C CA . VAL A 1 141 ? 11.620 -2.795 -5.864 1.00 98.56 141 VAL A CA 1
ATOM 987 C C . VAL A 1 141 ? 13.137 -2.784 -5.676 1.00 98.56 141 VAL A C 1
ATOM 989 O O . VAL A 1 141 ? 13.879 -2.848 -6.654 1.00 98.56 141 VAL A O 1
ATOM 992 N N . GLY A 1 142 ? 13.597 -2.696 -4.427 1.00 98.19 142 GLY A N 1
ATOM 993 C CA . GLY A 1 142 ? 15.020 -2.725 -4.069 1.00 98.19 142 GLY A CA 1
ATOM 994 C C . GLY A 1 142 ? 15.618 -4.133 -3.985 1.00 98.19 142 GLY A C 1
ATOM 995 O O . GLY A 1 142 ? 16.831 -4.288 -4.119 1.00 98.19 142 GLY A O 1
ATOM 996 N N . GLY A 1 143 ? 14.779 -5.150 -3.773 1.00 98.00 143 GLY A N 1
ATOM 997 C CA . GLY A 1 143 ? 15.133 -6.568 -3.732 1.00 98.00 143 GLY A CA 1
ATOM 998 C C . GLY A 1 143 ? 14.506 -7.369 -4.875 1.00 98.00 143 GLY A C 1
ATOM 999 O O . GLY A 1 143 ? 14.542 -6.971 -6.040 1.00 98.00 143 GLY A O 1
ATOM 1000 N N . THR A 1 144 ? 13.939 -8.527 -4.547 1.00 98.31 144 THR A N 1
ATOM 1001 C CA . THR A 1 144 ? 13.340 -9.443 -5.524 1.00 98.31 144 THR A CA 1
ATOM 1002 C C . THR A 1 144 ? 11.87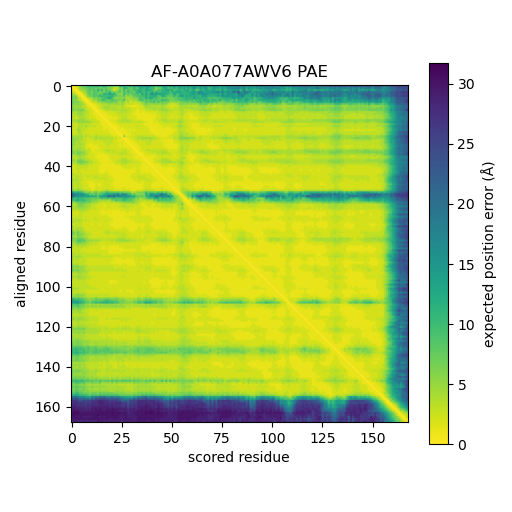7 -9.096 -5.779 1.00 98.31 144 THR A C 1
ATOM 1004 O O . THR A 1 144 ? 11.087 -8.954 -4.848 1.00 98.31 144 THR A O 1
ATOM 1007 N N . ALA A 1 145 ? 11.491 -9.026 -7.054 1.00 97.75 145 ALA A N 1
ATOM 1008 C CA . ALA A 1 145 ? 10.094 -8.939 -7.467 1.00 97.75 145 ALA A CA 1
ATOM 1009 C C . ALA A 1 145 ? 9.601 -10.313 -7.946 1.00 97.75 145 ALA A C 1
ATOM 1011 O O . ALA A 1 145 ? 10.009 -10.795 -9.003 1.00 97.75 145 ALA A O 1
ATOM 1012 N N . MET A 1 146 ? 8.710 -10.942 -7.182 1.00 97.50 146 MET A N 1
ATOM 1013 C CA . MET A 1 146 ? 8.023 -12.165 -7.581 1.00 97.50 146 MET A CA 1
ATOM 1014 C C . MET A 1 146 ? 6.721 -11.801 -8.294 1.00 97.50 146 MET A C 1
ATOM 1016 O O . MET A 1 146 ? 5.768 -11.301 -7.696 1.00 97.50 146 MET A O 1
ATOM 1020 N N . LEU A 1 147 ? 6.703 -12.017 -9.607 1.00 92.25 147 LEU A N 1
ATOM 1021 C CA . LEU A 1 147 ? 5.594 -11.665 -10.487 1.00 92.25 147 LEU A CA 1
ATOM 1022 C C . LEU A 1 147 ? 4.896 -12.957 -10.928 1.00 92.25 147 LEU A C 1
ATOM 1024 O O . LEU A 1 147 ? 5.497 -13.782 -11.608 1.00 92.25 147 LEU A O 1
ATOM 1028 N N . GLY A 1 148 ? 3.642 -13.144 -10.523 1.00 86.31 148 GLY A N 1
ATOM 1029 C CA . GLY A 1 148 ? 2.839 -14.318 -10.906 1.00 86.31 148 GLY A CA 1
ATOM 1030 C C . GLY A 1 148 ? 1.337 -14.046 -11.007 1.00 86.31 148 GLY A C 1
ATOM 1031 O O . GLY A 1 148 ? 0.608 -14.830 -11.607 1.00 86.31 148 GLY A O 1
ATOM 1032 N N . GLY A 1 149 ? 0.889 -12.917 -10.461 1.00 94.75 149 GLY A N 1
ATOM 1033 C CA . GLY A 1 149 ? -0.483 -12.446 -10.527 1.00 94.75 149 GLY A CA 1
ATOM 1034 C C . GLY A 1 149 ? -0.742 -11.552 -11.734 1.00 94.75 149 GLY A C 1
ATOM 1035 O O . GLY A 1 149 ? -0.009 -11.543 -12.724 1.00 94.75 149 GLY A O 1
ATOM 1036 N N . LEU A 1 150 ? -1.820 -10.781 -11.646 1.00 96.38 150 LEU A N 1
ATOM 1037 C CA . LEU A 1 150 ? -2.311 -9.962 -12.745 1.00 96.38 150 LEU A CA 1
ATOM 1038 C C . LEU A 1 150 ? -1.574 -8.622 -12.829 1.00 96.38 150 LEU A C 1
ATOM 1040 O O . LEU A 1 150 ? -1.195 -8.021 -11.821 1.00 96.38 150 LEU A O 1
ATOM 1044 N N . CYS A 1 151 ? -1.449 -8.129 -14.059 1.00 94.88 151 CYS A N 1
ATOM 1045 C CA . CYS A 1 151 ? -1.091 -6.753 -14.373 1.00 94.88 151 CYS A CA 1
ATOM 1046 C C . CYS A 1 151 ? -2.213 -6.158 -15.231 1.00 94.88 151 CYS A C 1
ATOM 1048 O O . CYS A 1 151 ? -2.538 -6.698 -16.290 1.00 94.88 151 CYS A O 1
ATOM 1050 N N . MET A 1 152 ? -2.827 -5.074 -14.765 1.00 95.44 152 MET A N 1
ATOM 1051 C CA . MET A 1 152 ? -3.886 -4.354 -15.470 1.00 95.44 152 MET A CA 1
ATOM 1052 C C . MET A 1 152 ? -3.378 -2.979 -15.884 1.00 95.44 152 MET A C 1
ATOM 1054 O O . MET A 1 152 ? -2.914 -2.215 -15.041 1.00 95.44 152 MET A O 1
ATOM 1058 N N . LEU A 1 153 ? -3.497 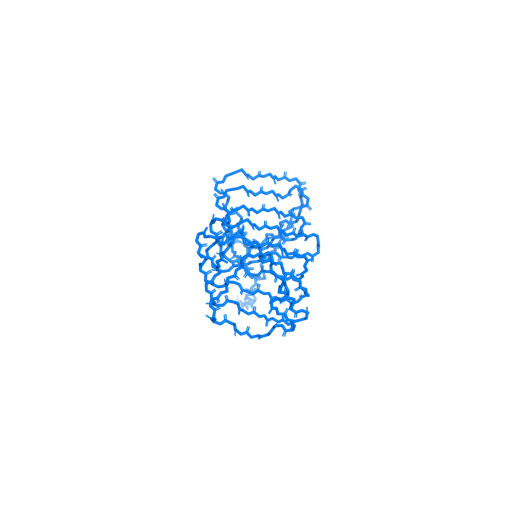-2.660 -17.172 1.00 93.50 153 LEU A N 1
ATOM 1059 C CA . LEU A 1 153 ? -3.058 -1.382 -17.724 1.00 93.50 153 LEU A CA 1
ATOM 1060 C C . LEU A 1 153 ? -4.245 -0.441 -17.934 1.00 93.50 153 LEU A C 1
ATOM 1062 O O . LEU A 1 153 ? -5.246 -0.825 -18.540 1.00 93.50 153 LEU A O 1
ATOM 1066 N N . TYR A 1 154 ? -4.095 0.802 -17.492 1.00 91.00 154 TYR A N 1
ATOM 1067 C CA . TYR A 1 154 ? -5.031 1.894 -17.739 1.00 91.00 154 TYR A CA 1
ATOM 1068 C C . TYR A 1 154 ? -4.305 3.028 -18.453 1.00 91.00 154 TYR A C 1
ATOM 1070 O O . TYR A 1 154 ? -3.190 3.387 -18.096 1.00 91.00 154 TYR A O 1
ATOM 1078 N N . LEU A 1 155 ? -4.932 3.613 -19.469 1.00 88.31 155 LEU A N 1
ATOM 1079 C CA . LEU A 1 155 ? -4.425 4.847 -20.058 1.00 88.31 155 LEU A CA 1
ATOM 1080 C C . LEU A 1 155 ? -4.969 6.020 -19.244 1.00 88.31 155 LEU A C 1
ATOM 1082 O O . LEU A 1 155 ? -6.184 6.116 -19.053 1.00 88.31 155 LEU A O 1
ATOM 1086 N N . GLU A 1 156 ? -4.097 6.921 -18.804 1.00 80.94 156 GLU A N 1
ATOM 1087 C CA . GLU A 1 156 ? -4.544 8.166 -18.191 1.00 80.94 156 GLU A CA 1
ATOM 1088 C C . GLU A 1 156 ? -5.440 8.969 -19.148 1.00 80.94 156 GLU A C 1
ATOM 1090 O O . GLU A 1 156 ? -5.139 9.038 -20.350 1.00 80.94 156 GLU A O 1
ATOM 1095 N N . PRO A 1 157 ? -6.537 9.589 -18.663 1.00 68.81 157 PRO A N 1
ATOM 1096 C CA . PRO A 1 157 ? -7.379 10.402 -19.521 1.00 68.81 157 PRO A CA 1
ATOM 1097 C C . PRO A 1 157 ? -6.557 11.548 -20.119 1.00 68.81 157 PRO A C 1
ATOM 1099 O O . PRO A 1 157 ? -6.109 12.456 -19.424 1.00 68.81 157 PRO A O 1
ATOM 1102 N N . VAL A 1 158 ? -6.380 11.526 -21.438 1.00 56.19 158 VAL A N 1
ATOM 1103 C CA . VAL A 1 158 ? -5.824 12.657 -22.178 1.00 56.19 158 VAL A CA 1
ATOM 1104 C C . VAL A 1 158 ? -6.921 13.718 -22.256 1.00 56.19 158 VAL A C 1
ATOM 1106 O O . VAL A 1 158 ? -7.988 13.446 -22.809 1.00 56.19 158 VAL A O 1
ATOM 1109 N N . ILE A 1 159 ? -6.674 14.937 -21.763 1.00 54.31 159 ILE A N 1
ATOM 1110 C CA . ILE A 1 159 ? -7.439 16.098 -22.237 1.00 54.31 159 ILE A CA 1
ATOM 1111 C C . ILE A 1 159 ? -7.118 16.212 -23.727 1.00 54.31 159 ILE A C 1
ATOM 1113 O O . ILE A 1 159 ? -6.073 16.734 -24.114 1.00 54.31 159 ILE A O 1
ATOM 1117 N N . ILE A 1 160 ? -7.986 15.671 -24.582 1.00 47.09 160 ILE A N 1
ATOM 1118 C CA . ILE A 1 160 ? -7.936 15.977 -26.005 1.00 47.09 160 ILE A CA 1
ATOM 1119 C C . ILE A 1 160 ? -8.393 17.429 -26.093 1.00 47.09 160 ILE A C 1
ATOM 1121 O O . ILE A 1 160 ? -9.587 17.713 -26.027 1.00 47.09 160 ILE A O 1
ATOM 1125 N N . VAL A 1 161 ? -7.454 18.367 -26.207 1.00 44.78 161 VAL A N 1
ATOM 1126 C CA . VAL A 1 161 ? -7.796 19.698 -26.707 1.00 44.78 161 VAL A CA 1
ATOM 1127 C C . VAL A 1 161 ? -8.230 19.486 -28.154 1.00 44.78 161 VAL A C 1
ATOM 1129 O O . VAL A 1 161 ? -7.403 19.425 -29.060 1.00 44.78 161 VAL A O 1
ATOM 1132 N N . VAL A 1 162 ? -9.531 19.298 -28.382 1.00 47.81 162 VAL A N 1
ATOM 1133 C CA . VAL A 1 162 ? -10.106 19.326 -29.730 1.00 47.81 162 VAL A CA 1
ATOM 1134 C C . VAL A 1 162 ? -10.156 20.798 -30.145 1.00 47.81 162 VAL A C 1
ATOM 1136 O O . VAL A 1 162 ? -11.177 21.468 -30.029 1.00 47.81 162 VAL A O 1
ATOM 1139 N N . GLY A 1 163 ? -9.002 21.341 -30.532 1.00 43.25 163 GLY A N 1
ATOM 1140 C CA . GLY A 1 163 ? -8.832 22.728 -30.954 1.00 43.25 163 GLY A CA 1
ATOM 1141 C C . GLY A 1 163 ? -8.849 22.863 -32.474 1.00 43.25 163 GLY A C 1
ATOM 1142 O O . GLY A 1 163 ? -7.796 22.836 -33.091 1.00 43.25 163 GLY A O 1
ATOM 1143 N N . LEU A 1 164 ? -10.059 22.990 -33.028 1.00 43.47 164 LEU A N 1
ATOM 1144 C CA . LEU A 1 164 ? -10.453 23.665 -34.277 1.00 43.47 164 LEU A CA 1
ATOM 1145 C C . LEU A 1 164 ? -9.606 23.450 -35.558 1.00 43.47 164 LEU A C 1
ATOM 1147 O O . LEU A 1 164 ? -8.588 24.100 -35.780 1.00 43.47 164 LEU A O 1
ATOM 1151 N N . LEU A 1 165 ? -10.145 22.659 -36.494 1.00 40.31 165 LEU A N 1
ATOM 1152 C CA . LEU A 1 165 ? -9.808 22.758 -37.918 1.00 40.31 165 LEU A CA 1
ATOM 1153 C C . LEU A 1 165 ? -10.412 24.064 -38.466 1.00 40.31 165 LEU A C 1
ATOM 1155 O O . LEU A 1 165 ? -11.608 24.115 -38.744 1.00 40.31 165 LEU A O 1
ATOM 1159 N N . ILE A 1 166 ? -9.611 25.121 -38.613 1.00 44.31 166 ILE A N 1
ATOM 1160 C CA . ILE A 1 166 ? -9.966 26.224 -39.514 1.00 44.31 166 ILE A CA 1
ATOM 1161 C C . ILE A 1 166 ? -9.432 25.825 -40.891 1.00 44.31 166 ILE A C 1
ATOM 1163 O O . ILE A 1 166 ? -8.221 25.821 -41.101 1.00 44.31 166 ILE A O 1
ATOM 1167 N N . LEU A 1 167 ? -10.327 25.435 -41.806 1.00 39.97 167 LEU A N 1
ATOM 1168 C CA . LEU A 1 167 ? -9.999 25.461 -43.231 1.00 39.97 167 LEU A CA 1
ATOM 1169 C C . LEU A 1 167 ? -9.844 26.930 -43.644 1.00 39.97 167 LEU A C 1
ATOM 1171 O O . LEU A 1 167 ? -10.767 27.719 -43.434 1.00 39.97 167 LEU A O 1
ATOM 1175 N N . PHE A 1 168 ? -8.703 27.261 -44.243 1.00 54.84 168 PHE A N 1
ATOM 1176 C CA . PHE A 1 168 ? -8.592 28.360 -45.198 1.00 54.84 168 PHE A CA 1
ATOM 1177 C C . PHE A 1 168 ? -8.486 27.759 -46.597 1.00 54.84 168 PHE A C 1
ATOM 1179 O O . PHE A 1 168 ? -7.798 26.718 -46.723 1.00 54.84 168 PHE A O 1
#

Secondary structure (DSSP, 8-state):
-EEEES--EEE-S-EE-SS-EEEE-TT--EEE-SPEESSSEEEEESSSEEEE-SPPPTT--EEEE-SEEEEE-SEETT-EEEE-TTEEEEES-EES-EEESSEEEEBSSS-EEEESS-EEESSSEEEEEE-TTS-B-EEEESS-EEE-SEEEEEE-------------

Radius of gyration: 17.57 Å; Cα contacts (8 Å, |Δi|>4): 536; chains: 1; bounding box: 32×43×66 Å

InterPro domains:
  IPR011050 Pectin lyase fold/virulence factor [SSF51126] (23-145)

Foldseek 3Di:
DEPDDCAEEEDLAEDECQAAYEDANAAYEYEYNHAYAHQYEYEYHHQYEYEYAEEHDLHHQYYEYPHHEYEYNYEAQNHEYEYADHYEYEYAYEHNEYEAQHEYEYYPAQHEYEHNEEYECQNHEYEKEAEPVGGMHYDHHNYYYHDRYHYHYDYDDDPPPPPDDDDD

Organism: NCBI:txid91604

Sequence (168 aa):
MKIGNNLAGSIDNSILFSMDGIIDTNGYNAVLNGDLSGSGKLIKNGTGILELTRASSPSFAGAIINAGELKVNGVFSNSAVTVNNGAKLTGNGMVGSLTNLGTVKPGTSLGVIQVATDFDNTNGTYVCEINRAGGSDLIAVGGTAMLGGLCMLYLEPVIIVVGLLILF

Solvent-accessible surface area (backbone atoms only — not comparable to full-atom values): 7951 Å² total; per-residue (Å²): 89,81,76,42,70,66,38,60,51,78,40,66,65,65,46,76,21,82,46,51,30,30,39,27,17,43,78,29,53,25,34,39,57,20,46,38,28,29,74,13,32,44,35,35,33,28,64,14,40,42,32,35,57,42,49,43,45,84,51,20,41,27,36,38,31,59,26,21,33,43,30,34,53,16,44,28,59,69,13,38,36,39,28,32,59,83,8,32,39,32,23,55,15,33,30,8,32,36,40,32,39,16,38,41,30,35,27,97,54,78,21,39,28,36,24,53,31,37,34,37,30,52,65,10,33,41,44,33,38,33,48,96,88,73,50,52,35,39,78,48,58,66,49,55,74,45,81,63,38,49,77,45,82,41,72,57,86,72,84,73,78,84,76,74,90,77,85,128

pLDDT: mean 90.9, std 13.3, range [39.97, 98.94]